Protein AF-A0A0A1FD09-F1 (afdb_monomer_lite)

Secondary structure (DSSP, 8-state):
-HHHHHHHHHHTTSS---SS-----SS--SS-EE-HHHHHHHHH-TT--EE-TTS-EEPPPHHHHHHGGG-BSS--HHHHHHHHHHHHHTTSS--B-TTSPBP--HHHHHHHHHHHHHHHHHHHHHTT-EE---

Foldseek 3Di:
DVVVVVVVCVVVVVDDDDPDDDQFDPDADQQWAFDPQQLVCCVVPLQAFGAASVRDTHHDDNLLSQCHVVSHSPAGLVNSLVSVVVCVVVVVDFDADPVGHTDDDPVVSSVVSSVSSVVSSVVCSVNRGTGDDD

InterPro domains:
  IPR048976 PKMT, C-terminal winged helix domain [PF21782] (30-129)

pLDDT: mean 94.86, std 3.55, range [75.75, 98.31]

Structure (mmCIF, N/CA/C/O backbone):
data_AF-A0A0A1FD09-F1
#
_entry.id   AF-A0A0A1FD09-F1
#
loop_
_atom_site.group_PDB
_atom_site.id
_atom_site.type_symbol
_atom_site.label_atom_id
_atom_site.label_alt_id
_atom_site.label_comp_id
_atom_site.label_asym_id
_atom_site.label_entity_id
_atom_site.label_seq_id
_atom_site.pdbx_PDB_ins_code
_atom_site.Cartn_x
_atom_site.Cartn_y
_atom_site.Cartn_z
_atom_site.occupancy
_atom_site.B_iso_or_equiv
_atom_site.auth_seq_id
_atom_site.auth_comp_id
_atom_site.auth_asym_id
_atom_site.auth_atom_id
_atom_site.pdbx_PDB_model_num
ATOM 1 N N . MET A 1 1 ? 31.717 11.945 -16.817 1.00 77.81 1 MET A N 1
ATOM 2 C CA . MET A 1 1 ? 30.416 12.000 -17.530 1.00 77.81 1 MET A CA 1
ATOM 3 C C . MET A 1 1 ? 29.413 11.102 -16.819 1.00 77.81 1 MET A C 1
ATOM 5 O O . MET A 1 1 ? 29.821 10.048 -16.348 1.00 77.81 1 MET A O 1
ATOM 9 N N . ILE A 1 2 ? 28.131 11.484 -16.743 1.00 89.81 2 ILE A N 1
ATOM 10 C CA . ILE A 1 2 ? 27.095 10.709 -16.025 1.00 89.81 2 ILE A CA 1
ATOM 11 C C . ILE A 1 2 ? 26.953 9.273 -16.561 1.00 89.81 2 ILE A C 1
ATOM 13 O O . ILE A 1 2 ? 26.751 8.346 -15.787 1.00 89.81 2 ILE A O 1
ATOM 17 N N . THR A 1 3 ? 27.177 9.073 -17.863 1.00 93.56 3 THR A N 1
ATOM 18 C CA . THR A 1 3 ? 27.121 7.768 -18.536 1.00 93.56 3 THR A CA 1
ATOM 19 C C . THR A 1 3 ? 28.157 6.777 -18.001 1.00 93.56 3 THR A C 1
ATOM 21 O O . THR A 1 3 ? 27.804 5.648 -17.693 1.00 93.56 3 THR A O 1
ATOM 24 N N . GLN A 1 4 ? 29.409 7.212 -17.808 1.00 95.69 4 GLN A N 1
ATOM 25 C CA . GLN A 1 4 ? 30.477 6.364 -17.251 1.00 95.69 4 GLN A CA 1
ATOM 26 C C . GLN A 1 4 ? 30.190 5.976 -15.797 1.00 95.69 4 GLN A C 1
ATOM 28 O O . GLN A 1 4 ? 30.466 4.856 -15.382 1.00 95.69 4 GLN A O 1
ATOM 33 N N . LEU A 1 5 ? 29.613 6.896 -15.016 1.00 95.69 5 LEU A N 1
ATOM 34 C CA . LEU A 1 5 ? 29.198 6.587 -13.651 1.00 95.69 5 LEU A CA 1
ATOM 35 C C . LEU A 1 5 ? 28.063 5.555 -13.648 1.00 95.69 5 LEU A C 1
ATOM 37 O O . LEU A 1 5 ? 28.143 4.583 -12.906 1.00 95.69 5 LEU A O 1
ATOM 41 N N . MET A 1 6 ? 27.035 5.735 -14.486 1.00 95.56 6 MET A N 1
ATOM 42 C CA . MET A 1 6 ? 25.923 4.781 -14.588 1.00 95.56 6 MET A CA 1
ATOM 43 C C . MET A 1 6 ? 26.390 3.396 -15.021 1.00 95.56 6 MET A C 1
ATOM 45 O O . MET A 1 6 ? 25.975 2.411 -14.421 1.00 95.56 6 MET A O 1
ATOM 49 N N . GLU A 1 7 ? 27.288 3.316 -16.001 1.00 95.56 7 GLU A N 1
ATOM 50 C CA . GLU A 1 7 ? 27.896 2.057 -16.430 1.00 95.56 7 GLU A CA 1
ATOM 51 C C . GLU A 1 7 ? 28.567 1.330 -15.254 1.00 95.56 7 GLU A C 1
ATOM 53 O O . GLU A 1 7 ? 28.268 0.164 -14.994 1.00 95.56 7 GLU A O 1
ATOM 58 N N . VAL A 1 8 ? 29.392 2.037 -14.471 1.00 96.75 8 VAL A N 1
ATOM 59 C CA . VAL A 1 8 ? 30.039 1.469 -13.278 1.00 96.75 8 VAL A CA 1
ATOM 60 C C . VAL A 1 8 ? 29.009 1.006 -12.245 1.00 96.75 8 VAL A C 1
ATOM 62 O O . VAL A 1 8 ? 29.159 -0.083 -11.692 1.00 96.75 8 VAL A O 1
ATOM 65 N N . LEU A 1 9 ? 27.965 1.796 -11.978 1.00 97.12 9 LEU A N 1
ATOM 66 C CA . LEU A 1 9 ? 26.933 1.427 -11.005 1.00 97.12 9 LEU A CA 1
ATOM 67 C C . LEU A 1 9 ? 26.119 0.208 -11.451 1.00 97.12 9 LEU A C 1
ATOM 69 O O . LEU A 1 9 ? 25.817 -0.646 -10.619 1.00 97.12 9 LEU A O 1
ATOM 73 N N . VAL A 1 10 ? 25.805 0.091 -12.743 1.00 95.56 10 VAL A N 1
ATOM 74 C CA . VAL A 1 10 ? 25.108 -1.075 -13.303 1.00 95.56 10 VAL A CA 1
ATOM 75 C C . VAL A 1 10 ? 25.984 -2.323 -13.200 1.00 95.56 10 VAL A C 1
ATOM 77 O O . VAL A 1 10 ? 25.533 -3.333 -12.666 1.00 95.56 10 VAL A O 1
ATOM 80 N N . ILE A 1 11 ? 27.253 -2.249 -13.621 1.00 95.75 11 ILE A N 1
ATOM 81 C CA . ILE A 1 11 ? 28.197 -3.380 -13.540 1.00 95.75 11 ILE A CA 1
ATOM 82 C C . ILE A 1 11 ? 28.389 -3.841 -12.088 1.00 95.75 11 ILE A C 1
ATOM 84 O O . ILE A 1 11 ? 28.518 -5.033 -11.818 1.00 95.75 11 ILE A O 1
ATOM 88 N N . ARG A 1 12 ? 28.391 -2.904 -11.133 1.00 96.81 12 ARG A N 1
ATOM 89 C CA . ARG A 1 12 ? 28.515 -3.190 -9.695 1.00 96.81 12 ARG A CA 1
ATOM 90 C C . ARG A 1 12 ? 27.212 -3.668 -9.044 1.00 96.81 12 ARG A C 1
ATOM 92 O O . ARG A 1 12 ? 27.237 -3.978 -7.857 1.00 96.81 12 ARG A O 1
ATOM 99 N N . GLY A 1 13 ? 26.091 -3.700 -9.769 1.00 94.50 13 GLY A N 1
ATOM 100 C CA . GLY A 1 13 ? 24.777 -4.054 -9.223 1.00 94.50 13 GLY A CA 1
ATOM 101 C C . GLY A 1 13 ? 24.185 -3.006 -8.270 1.00 94.50 13 GLY A C 1
ATOM 102 O O . GLY A 1 13 ? 23.271 -3.310 -7.512 1.00 94.50 13 GLY A O 1
ATOM 103 N N . ALA A 1 14 ? 24.696 -1.772 -8.289 1.00 96.06 14 ALA A N 1
ATOM 104 C CA . ALA A 1 14 ? 24.206 -0.667 -7.463 1.00 96.06 14 ALA A CA 1
ATOM 105 C C . ALA A 1 14 ? 22.965 0.022 -8.062 1.00 96.06 14 ALA A C 1
ATOM 107 O O . ALA A 1 14 ? 22.302 0.807 -7.386 1.00 96.06 14 ALA A O 1
ATOM 108 N N . VAL A 1 15 ? 22.656 -0.258 -9.331 1.00 93.00 15 VAL A N 1
ATOM 109 C CA . VAL A 1 15 ? 21.473 0.238 -10.039 1.00 93.00 15 VAL A CA 1
ATOM 110 C C . VAL A 1 15 ? 20.774 -0.941 -10.703 1.00 93.00 15 VAL A C 1
ATOM 112 O O . VAL A 1 15 ? 21.369 -1.651 -11.511 1.00 93.00 15 VAL A O 1
ATOM 115 N N . ASN A 1 16 ? 19.492 -1.113 -10.387 1.00 89.06 16 ASN A N 1
ATOM 116 C CA . ASN A 1 16 ? 18.615 -2.024 -11.113 1.00 89.06 16 ASN A CA 1
ATOM 117 C C . ASN A 1 16 ? 18.047 -1.303 -12.336 1.00 89.06 16 ASN A C 1
ATOM 119 O O . ASN A 1 16 ? 17.600 -0.161 -12.232 1.00 89.06 16 ASN A O 1
ATOM 123 N N . PHE A 1 17 ? 18.026 -1.973 -13.484 1.00 91.50 17 PHE A N 1
ATOM 124 C CA . PHE A 1 17 ? 17.431 -1.437 -14.703 1.00 91.50 17 PHE A CA 1
ATOM 125 C C . PHE A 1 17 ? 16.575 -2.494 -15.400 1.00 91.50 17 PHE A C 1
ATOM 127 O O . PHE A 1 17 ? 16.728 -3.696 -15.179 1.00 91.50 17 PHE A O 1
ATOM 134 N N . ARG A 1 18 ? 15.662 -2.032 -16.254 1.00 89.94 18 ARG A N 1
ATOM 135 C CA . ARG A 1 18 ? 14.890 -2.867 -17.176 1.00 89.94 18 ARG A CA 1
ATOM 136 C C . ARG A 1 18 ? 14.886 -2.222 -18.549 1.00 89.94 18 ARG A C 1
ATOM 138 O O . ARG A 1 18 ? 14.931 -1.003 -18.668 1.00 89.94 18 ARG A O 1
ATOM 145 N N . VAL A 1 19 ? 14.814 -3.062 -19.576 1.00 92.88 19 VAL A N 1
ATOM 146 C CA . VAL A 1 19 ? 14.686 -2.614 -20.971 1.00 92.88 19 VAL A CA 1
ATOM 147 C C . VAL A 1 19 ? 13.272 -2.099 -21.251 1.00 92.88 19 VAL A C 1
ATOM 149 O O . VAL A 1 19 ? 13.088 -1.184 -22.044 1.00 92.88 19 VAL A O 1
ATOM 152 N N . GLN A 1 20 ? 12.272 -2.669 -20.578 1.00 92.31 20 GLN A N 1
ATOM 153 C CA . GLN A 1 20 ? 10.878 -2.245 -20.662 1.00 92.31 20 GLN A CA 1
ATOM 154 C C . GLN A 1 20 ? 10.498 -1.465 -19.407 1.00 92.31 20 GLN A C 1
ATOM 156 O O . GLN A 1 20 ? 10.805 -1.893 -18.289 1.00 92.31 20 GLN A O 1
ATOM 161 N N . ALA A 1 21 ? 9.822 -0.335 -19.604 1.00 90.62 21 ALA A N 1
ATOM 162 C CA . ALA A 1 21 ? 9.254 0.431 -18.507 1.00 90.62 21 ALA A CA 1
ATOM 163 C C . ALA A 1 21 ? 8.185 -0.402 -17.786 1.00 90.62 21 ALA A C 1
ATOM 165 O O . ALA A 1 21 ? 7.387 -1.092 -18.419 1.00 90.62 21 ALA A O 1
ATOM 166 N N . LEU A 1 22 ? 8.189 -0.337 -16.457 1.00 92.38 22 LEU A N 1
ATOM 167 C CA . LEU A 1 22 ? 7.123 -0.896 -15.637 1.00 92.38 22 LEU A CA 1
ATOM 168 C C . LEU A 1 22 ? 5.992 0.127 -15.534 1.00 92.38 22 LEU A C 1
ATOM 170 O O . LEU A 1 22 ? 6.261 1.320 -15.393 1.00 92.38 22 LEU A O 1
ATOM 174 N N . ASP A 1 23 ? 4.749 -0.342 -15.540 1.00 92.88 23 ASP A N 1
ATOM 175 C CA . ASP A 1 23 ? 3.566 0.499 -15.334 1.00 92.88 23 ASP A CA 1
ATOM 176 C C . ASP A 1 23 ? 3.357 0.796 -13.839 1.00 92.88 23 ASP A C 1
ATOM 178 O O . ASP A 1 23 ? 2.408 0.345 -13.205 1.00 92.88 23 ASP A O 1
ATOM 182 N N . VAL A 1 24 ? 4.330 1.483 -13.241 1.00 95.00 24 VAL A N 1
ATOM 183 C CA . VAL A 1 24 ? 4.276 1.941 -11.848 1.00 95.00 24 VAL A CA 1
ATOM 184 C C . VAL A 1 24 ? 3.634 3.321 -11.813 1.00 95.00 24 VAL A C 1
ATOM 186 O O . VAL A 1 24 ? 3.989 4.192 -12.609 1.00 95.00 24 VAL A O 1
ATOM 189 N N . ALA A 1 25 ? 2.752 3.553 -10.843 1.00 96.06 25 ALA A N 1
ATOM 190 C CA . ALA A 1 25 ? 2.178 4.873 -10.620 1.00 96.06 25 ALA A CA 1
ATOM 191 C C . ALA A 1 25 ? 3.291 5.910 -10.327 1.00 96.06 25 ALA A C 1
ATOM 193 O O . ALA A 1 25 ? 4.058 5.731 -9.369 1.00 96.06 25 ALA A O 1
ATOM 194 N N . PRO A 1 26 ? 3.396 7.015 -11.093 1.00 94.00 26 PRO A N 1
ATOM 195 C CA . PRO A 1 26 ? 4.421 8.036 -10.871 1.00 94.00 26 PRO A CA 1
ATOM 196 C C . PRO A 1 26 ? 4.168 8.829 -9.578 1.00 94.00 26 PRO A C 1
ATOM 198 O O . PRO A 1 26 ? 5.103 9.338 -8.956 1.00 94.00 26 PRO A O 1
ATOM 201 N N . ALA A 1 27 ? 2.909 8.896 -9.144 1.00 95.81 27 ALA A N 1
ATOM 202 C CA . ALA A 1 27 ? 2.456 9.524 -7.912 1.00 95.81 27 ALA A CA 1
ATOM 203 C C . ALA A 1 27 ? 1.306 8.712 -7.294 1.00 95.81 27 ALA A C 1
ATOM 205 O O . ALA A 1 27 ? 0.755 7.815 -7.926 1.00 95.81 27 ALA A O 1
ATOM 206 N N . VAL A 1 28 ? 0.957 9.015 -6.044 1.00 96.81 28 VAL A N 1
ATOM 207 C CA . VAL A 1 28 ? -0.244 8.454 -5.411 1.00 96.81 28 VAL A CA 1
ATOM 208 C C . VAL A 1 28 ? -1.455 9.209 -5.963 1.00 96.81 28 VAL A C 1
ATOM 210 O O . VAL A 1 28 ? -1.501 10.431 -5.849 1.00 96.81 28 VAL A O 1
ATOM 213 N N . ALA A 1 29 ? -2.391 8.494 -6.584 1.00 96.00 29 ALA A N 1
ATOM 214 C CA . ALA A 1 29 ? -3.648 9.062 -7.072 1.00 96.00 29 ALA A CA 1
ATOM 215 C C . ALA A 1 29 ? -4.625 9.351 -5.918 1.00 96.00 29 ALA A C 1
ATOM 217 O O . ALA A 1 29 ? -4.492 8.769 -4.841 1.00 96.00 29 ALA A O 1
ATOM 218 N N . GLU A 1 30 ? -5.633 10.199 -6.154 1.00 95.31 30 GLU A N 1
ATOM 219 C CA . GLU A 1 30 ? -6.700 10.483 -5.174 1.00 95.31 30 GLU A CA 1
ATOM 220 C C . GLU A 1 30 ? -7.448 9.212 -4.744 1.00 95.31 30 GLU A C 1
ATOM 222 O O . GLU A 1 30 ? -7.802 9.051 -3.575 1.00 95.31 30 GLU A O 1
ATOM 227 N N . GLN A 1 31 ? -7.627 8.290 -5.692 1.00 97.12 31 GLN A N 1
ATOM 228 C CA . GLN A 1 31 ? -8.152 6.945 -5.493 1.00 97.12 31 GLN A CA 1
ATOM 229 C C . GLN A 1 31 ? -7.071 5.930 -5.896 1.00 97.12 31 GLN A C 1
ATOM 231 O O . GLN A 1 31 ? -6.948 5.580 -7.071 1.00 97.12 31 GLN A O 1
ATOM 236 N N . PRO A 1 32 ? -6.214 5.493 -4.958 1.00 97.31 32 PRO A N 1
ATOM 237 C CA . PRO A 1 32 ? -5.077 4.646 -5.292 1.00 97.31 32 PRO A CA 1
ATOM 238 C C . PRO A 1 32 ? -5.504 3.261 -5.791 1.00 97.31 32 PRO A C 1
ATOM 240 O O . PRO A 1 32 ? -6.403 2.628 -5.231 1.00 97.31 32 PRO A O 1
ATOM 243 N N . LEU A 1 33 ? -4.772 2.750 -6.782 1.00 98.00 33 LEU A N 1
ATOM 244 C CA . LEU A 1 33 ? -4.924 1.398 -7.309 1.00 98.00 33 LEU A CA 1
ATOM 245 C C . LEU A 1 33 ? -3.641 0.591 -7.079 1.00 98.00 33 LEU A C 1
ATOM 247 O O . LEU A 1 33 ? -2.552 0.985 -7.503 1.00 98.00 33 LEU A O 1
ATOM 251 N N . ALA A 1 34 ? -3.768 -0.549 -6.404 1.00 97.94 34 ALA A N 1
ATOM 252 C CA . ALA A 1 34 ? -2.693 -1.518 -6.231 1.00 97.94 34 ALA A CA 1
ATOM 253 C C . ALA A 1 34 ? -2.813 -2.689 -7.216 1.00 97.94 34 ALA A C 1
ATOM 255 O O . ALA A 1 34 ? -3.884 -2.980 -7.752 1.00 97.94 34 ALA A O 1
ATOM 256 N N . LEU A 1 35 ? -1.706 -3.412 -7.409 1.00 97.50 35 LEU A N 1
ATOM 257 C CA . LEU A 1 35 ? -1.670 -4.640 -8.207 1.00 97.50 35 LEU A CA 1
ATOM 258 C C . LEU A 1 35 ? -2.728 -5.647 -7.737 1.00 97.50 35 LEU A C 1
ATOM 260 O O . LEU A 1 35 ? -2.793 -5.992 -6.557 1.00 97.50 35 LEU A O 1
ATOM 264 N N . ALA A 1 36 ? -3.514 -6.183 -8.674 1.00 96.38 36 ALA A N 1
ATOM 265 C CA . ALA A 1 36 ? -4.613 -7.096 -8.360 1.00 96.38 36 ALA A CA 1
ATOM 266 C C . ALA A 1 36 ? -4.162 -8.341 -7.576 1.00 96.38 36 ALA A C 1
ATOM 268 O O . ALA A 1 36 ? -4.831 -8.744 -6.628 1.00 96.38 36 ALA A O 1
ATOM 269 N N . PHE A 1 37 ? -3.012 -8.923 -7.930 1.00 95.44 37 PHE A N 1
ATOM 270 C CA . PHE A 1 37 ? -2.472 -10.080 -7.214 1.00 95.44 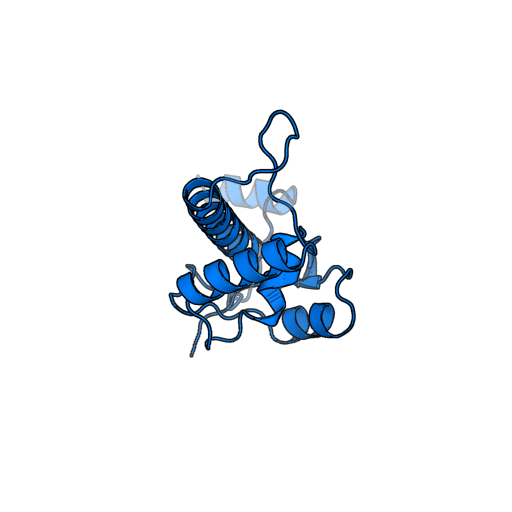37 PHE A CA 1
ATOM 271 C C . PHE A 1 37 ? -1.989 -9.714 -5.805 1.00 95.44 37 PHE A C 1
ATOM 273 O O . PHE A 1 37 ? -2.273 -10.451 -4.875 1.00 95.44 37 PHE A O 1
ATOM 280 N N . ALA A 1 38 ? -1.380 -8.540 -5.613 1.00 96.44 38 ALA A N 1
ATOM 281 C CA . ALA A 1 38 ? -0.941 -8.095 -4.291 1.00 96.44 38 ALA A CA 1
ATOM 282 C C . ALA A 1 38 ? -2.134 -7.898 -3.338 1.00 96.44 38 ALA A C 1
ATOM 284 O O . ALA A 1 38 ? -2.094 -8.263 -2.165 1.00 96.44 38 ALA A O 1
ATOM 285 N N . ARG A 1 39 ? -3.250 -7.380 -3.867 1.00 97.00 39 ARG A N 1
ATOM 286 C CA . ARG A 1 39 ? -4.526 -7.310 -3.142 1.00 97.00 39 ARG A CA 1
ATOM 287 C C . ARG A 1 39 ? -5.078 -8.694 -2.803 1.00 97.00 39 ARG A C 1
ATOM 289 O O . ARG A 1 39 ? -5.570 -8.904 -1.692 1.00 97.00 39 ARG A O 1
ATOM 296 N N . ALA A 1 40 ? -5.027 -9.622 -3.758 1.00 95.75 40 ALA A N 1
ATOM 297 C CA . ALA A 1 40 ? -5.511 -10.988 -3.583 1.00 95.75 40 ALA A CA 1
ATOM 298 C C . ALA A 1 40 ? -4.688 -11.762 -2.540 1.00 95.75 40 ALA A C 1
ATOM 300 O O . ALA A 1 40 ? -5.287 -12.397 -1.674 1.00 95.75 40 ALA A O 1
ATOM 301 N N . ASP A 1 41 ? -3.357 -11.637 -2.561 1.00 94.94 41 ASP A N 1
ATOM 302 C CA . ASP A 1 41 ? -2.445 -12.267 -1.598 1.00 94.94 41 ASP A CA 1
ATOM 303 C C . ASP A 1 41 ? -2.863 -11.937 -0.159 1.00 94.94 41 ASP A C 1
ATOM 305 O O . ASP A 1 41 ? -3.024 -12.832 0.670 1.00 94.94 41 ASP A O 1
ATOM 309 N N . LEU A 1 42 ? -3.150 -10.661 0.119 1.00 94.06 42 LEU A N 1
ATOM 310 C CA . LEU A 1 42 ? -3.530 -10.197 1.458 1.00 94.06 42 LEU A CA 1
ATOM 311 C C . LEU A 1 42 ? -4.990 -10.501 1.811 1.00 94.06 42 LEU A C 1
ATOM 313 O O . LEU A 1 42 ? -5.324 -10.643 2.986 1.00 94.06 42 LEU A O 1
ATOM 317 N N . THR A 1 43 ? -5.861 -10.638 0.811 1.00 92.12 43 THR A N 1
ATOM 318 C CA . THR A 1 43 ? -7.248 -11.078 1.024 1.00 92.12 43 THR A CA 1
ATOM 319 C C . THR A 1 43 ? -7.304 -12.559 1.412 1.00 92.12 43 THR A C 1
ATOM 321 O O . THR A 1 43 ? -8.107 -12.940 2.262 1.00 92.12 43 THR A O 1
ATOM 324 N N . LEU A 1 44 ? -6.445 -13.395 0.818 1.00 92.62 44 LEU A N 1
ATOM 325 C CA . LEU A 1 44 ? -6.375 -14.835 1.087 1.00 92.62 44 LEU A CA 1
ATOM 326 C C . LEU A 1 44 ? -5.536 -15.158 2.329 1.00 92.62 44 LEU A C 1
ATOM 328 O O . LEU A 1 44 ? -5.879 -16.058 3.095 1.00 92.62 44 LEU A O 1
ATOM 332 N N . ALA A 1 45 ? -4.444 -14.425 2.535 1.00 93.25 45 ALA A N 1
ATOM 333 C CA . ALA A 1 45 ? -3.514 -14.615 3.636 1.00 93.25 45 ALA A CA 1
ATOM 334 C C . ALA A 1 45 ? -3.099 -13.249 4.219 1.00 93.25 45 ALA A C 1
ATOM 336 O O . ALA A 1 45 ? -2.066 -12.699 3.839 1.00 93.25 45 ALA A O 1
ATOM 337 N N . PRO A 1 46 ? -3.839 -12.712 5.210 1.00 88.44 46 PRO A N 1
ATOM 338 C CA . PRO A 1 46 ? -3.617 -11.365 5.759 1.00 88.44 46 PRO A CA 1
ATOM 339 C C . PRO A 1 46 ? -2.217 -11.097 6.330 1.00 88.44 46 PRO A C 1
ATOM 341 O O . PRO A 1 46 ? -1.826 -9.948 6.525 1.00 88.44 46 PRO A O 1
ATOM 344 N N . ASN A 1 47 ? -1.453 -12.153 6.619 1.00 87.69 47 ASN A N 1
ATOM 345 C CA . ASN A 1 47 ? -0.098 -12.059 7.153 1.00 87.69 47 ASN A CA 1
ATOM 346 C C . ASN A 1 47 ? 1.003 -12.306 6.116 1.00 87.69 47 ASN A C 1
ATOM 348 O O . ASN A 1 47 ? 2.173 -12.175 6.482 1.00 87.69 47 ASN A O 1
ATOM 352 N N . ALA A 1 48 ? 0.650 -12.636 4.873 1.00 89.50 48 ALA A N 1
ATOM 353 C CA . ALA A 1 48 ? 1.612 -12.913 3.819 1.00 89.50 48 ALA A CA 1
ATOM 354 C C . ALA A 1 48 ? 2.415 -11.667 3.425 1.00 89.50 48 ALA A C 1
ATOM 356 O O . ALA A 1 48 ? 1.986 -10.522 3.613 1.00 89.50 48 ALA A O 1
ATOM 357 N N . ASP A 1 49 ? 3.596 -11.928 2.879 1.00 93.06 49 ASP A N 1
ATOM 358 C CA . ASP A 1 49 ? 4.316 -10.964 2.061 1.00 93.06 49 ASP A CA 1
ATOM 359 C C . ASP A 1 49 ? 3.745 -11.016 0.637 1.00 93.06 49 ASP A C 1
ATOM 361 O O . ASP A 1 49 ? 3.191 -12.034 0.218 1.00 93.06 49 ASP A O 1
ATOM 365 N N . THR A 1 50 ? 3.879 -9.922 -0.106 1.00 96.19 50 THR A N 1
ATOM 366 C CA . THR A 1 50 ? 3.418 -9.830 -1.499 1.00 96.19 50 THR A CA 1
ATOM 367 C C . THR A 1 50 ? 4.604 -9.729 -2.447 1.00 96.19 50 THR A C 1
ATOM 369 O O . THR A 1 50 ? 5.736 -9.494 -2.032 1.00 96.19 50 THR A O 1
ATOM 372 N N . THR A 1 51 ? 4.351 -9.850 -3.744 1.00 96.75 51 THR A N 1
ATOM 373 C CA . THR A 1 51 ? 5.328 -9.530 -4.789 1.00 96.75 51 THR A CA 1
ATOM 374 C C . THR A 1 51 ? 5.036 -8.149 -5.397 1.00 96.75 51 THR A C 1
ATOM 376 O O . THR A 1 51 ? 3.883 -7.722 -5.415 1.00 96.75 51 THR A O 1
ATOM 379 N N . ASN A 1 52 ? 6.047 -7.424 -5.883 1.00 96.94 52 ASN A N 1
ATOM 380 C CA . ASN A 1 52 ? 5.868 -6.168 -6.633 1.00 96.94 52 ASN A CA 1
ATOM 381 C C . ASN A 1 52 ? 6.105 -6.326 -8.147 1.00 96.94 52 ASN A C 1
ATOM 383 O O . ASN A 1 52 ? 6.436 -7.409 -8.628 1.00 96.94 52 ASN A O 1
ATOM 387 N N . LEU A 1 53 ? 6.002 -5.233 -8.914 1.00 96.06 53 LEU A N 1
ATOM 388 C CA . LEU A 1 53 ? 6.290 -5.234 -10.360 1.00 96.06 53 LEU A CA 1
ATOM 389 C C . LEU A 1 53 ? 7.748 -5.579 -10.723 1.00 96.06 53 LEU A C 1
ATOM 391 O O . LEU A 1 53 ? 8.040 -5.935 -11.865 1.00 96.06 53 LEU A O 1
ATOM 395 N N . TRP A 1 54 ? 8.671 -5.518 -9.762 1.00 95.19 54 TRP A N 1
ATOM 396 C CA . TRP A 1 54 ? 10.048 -5.980 -9.937 1.00 95.19 54 TRP A CA 1
ATOM 397 C C . TRP A 1 54 ? 10.218 -7.485 -9.691 1.00 95.19 54 TRP A C 1
ATOM 399 O O . TRP A 1 54 ? 11.330 -7.984 -9.853 1.00 95.19 54 TRP A O 1
ATOM 409 N N . HIS A 1 55 ? 9.143 -8.208 -9.357 1.00 94.75 55 HIS A N 1
ATOM 410 C CA . HIS A 1 55 ? 9.159 -9.595 -8.879 1.00 94.75 55 HIS A CA 1
ATOM 411 C C . HIS A 1 55 ? 9.991 -9.798 -7.607 1.00 94.75 55 HIS A C 1
ATOM 413 O O . HIS A 1 55 ? 10.623 -10.834 -7.413 1.00 94.75 55 HIS A O 1
ATOM 419 N N . GLN A 1 56 ? 9.997 -8.795 -6.733 1.00 95.00 56 GLN A N 1
ATOM 420 C CA . GLN A 1 56 ? 10.646 -8.858 -5.431 1.00 95.00 56 GLN A CA 1
ATOM 421 C C . GLN A 1 56 ? 9.598 -9.092 -4.346 1.00 95.00 56 GLN A C 1
ATOM 423 O O . GLN A 1 56 ? 8.503 -8.530 -4.413 1.00 95.00 56 GLN A O 1
ATOM 428 N N . GLY A 1 57 ? 9.951 -9.894 -3.340 1.00 96.06 57 GLY A N 1
ATOM 429 C CA . GLY A 1 57 ? 9.148 -10.027 -2.128 1.00 96.06 57 GLY A CA 1
ATOM 430 C C . GLY A 1 57 ? 9.153 -8.715 -1.345 1.00 96.06 57 GLY A C 1
ATOM 431 O O . GLY A 1 57 ? 10.215 -8.163 -1.058 1.00 96.06 57 GLY A O 1
ATOM 432 N N . VAL A 1 58 ? 7.968 -8.218 -1.007 1.00 97.00 58 VAL A N 1
ATOM 433 C CA . VAL A 1 58 ? 7.763 -6.999 -0.229 1.00 97.00 58 VAL A CA 1
ATOM 434 C C . VAL A 1 58 ? 7.115 -7.373 1.092 1.00 97.00 58 VAL A C 1
ATOM 436 O O . VAL A 1 58 ? 5.974 -7.838 1.141 1.00 97.00 58 VAL A O 1
ATOM 439 N N . ARG A 1 59 ? 7.856 -7.129 2.172 1.00 96.00 59 ARG A N 1
ATOM 440 C CA . ARG A 1 59 ? 7.356 -7.275 3.533 1.00 96.00 59 ARG A CA 1
ATOM 441 C C . ARG A 1 59 ? 6.557 -6.039 3.918 1.00 96.00 59 ARG A C 1
ATOM 443 O O . ARG A 1 59 ? 7.102 -4.939 3.941 1.00 96.00 59 ARG A O 1
ATOM 450 N N . LEU A 1 60 ? 5.289 -6.245 4.251 1.00 96.56 60 LEU A N 1
ATOM 451 C CA . LEU A 1 60 ? 4.355 -5.168 4.568 1.00 96.56 60 LEU A CA 1
ATOM 452 C C . LEU A 1 60 ? 4.229 -4.955 6.079 1.00 96.56 60 LEU A C 1
ATOM 454 O O . LEU A 1 60 ? 4.168 -5.915 6.859 1.00 96.56 60 LEU A O 1
ATOM 458 N N . ASN A 1 61 ? 4.139 -3.694 6.493 1.00 94.56 61 ASN A N 1
ATOM 459 C CA . ASN A 1 61 ? 3.756 -3.333 7.855 1.00 94.56 61 ASN A CA 1
ATOM 460 C C . ASN A 1 61 ? 2.237 -3.485 8.069 1.00 94.56 61 ASN A C 1
ATOM 462 O O . ASN A 1 61 ? 1.476 -3.700 7.129 1.00 94.56 61 ASN A O 1
ATOM 466 N N . ILE A 1 62 ? 1.776 -3.382 9.318 1.00 94.94 62 ILE A N 1
ATOM 467 C CA . ILE A 1 62 ? 0.365 -3.633 9.653 1.00 94.94 62 ILE A CA 1
ATOM 468 C C . ILE A 1 62 ? -0.612 -2.687 8.935 1.00 94.94 62 ILE A C 1
ATOM 470 O O . ILE A 1 62 ? -1.661 -3.134 8.482 1.00 94.94 62 ILE A O 1
ATOM 474 N N . ILE A 1 63 ? -0.257 -1.409 8.772 1.00 96.31 63 ILE A N 1
ATOM 475 C CA . ILE A 1 63 ? -1.098 -0.423 8.080 1.00 96.31 63 ILE A CA 1
ATOM 476 C C . ILE A 1 63 ? -1.166 -0.761 6.592 1.00 96.31 63 ILE A C 1
ATOM 478 O O . ILE A 1 63 ? -2.251 -0.823 6.026 1.00 96.31 63 ILE A O 1
ATOM 482 N N . GLU A 1 64 ? -0.026 -1.056 5.969 1.00 97.31 64 GLU A N 1
ATOM 483 C CA . GLU A 1 64 ? 0.040 -1.475 4.566 1.00 97.31 64 GLU A CA 1
ATOM 484 C C . GLU A 1 64 ? -0.788 -2.740 4.318 1.00 97.31 64 GLU A C 1
ATOM 486 O O . GLU A 1 64 ? -1.550 -2.780 3.358 1.00 97.31 64 GLU A O 1
ATOM 491 N N . LYS A 1 65 ? -0.713 -3.740 5.207 1.00 96.69 65 LYS A N 1
ATOM 492 C CA . LYS A 1 65 ? -1.506 -4.979 5.114 1.00 96.69 65 LYS A CA 1
ATOM 493 C C . LYS A 1 65 ? -3.010 -4.728 5.181 1.00 96.69 65 LYS A C 1
ATOM 495 O O . LYS A 1 65 ? -3.766 -5.362 4.452 1.00 96.69 65 LYS A O 1
ATOM 500 N N . ILE A 1 66 ? -3.441 -3.807 6.042 1.00 96.00 66 ILE A N 1
ATOM 501 C CA . ILE A 1 66 ? -4.855 -3.438 6.182 1.00 96.00 66 ILE A CA 1
ATOM 502 C C . ILE A 1 66 ? -5.339 -2.651 4.958 1.00 96.00 66 ILE A C 1
ATOM 504 O O . ILE A 1 66 ? -6.445 -2.888 4.474 1.00 96.00 66 ILE A O 1
ATOM 508 N N . LEU A 1 67 ? -4.525 -1.718 4.457 1.00 96.69 67 LEU A N 1
ATOM 509 C CA . LEU A 1 67 ? -4.904 -0.845 3.348 1.00 96.69 67 LEU A CA 1
ATOM 510 C C . LEU A 1 67 ? -4.867 -1.554 1.997 1.00 96.69 67 LEU A C 1
ATOM 512 O O . LEU A 1 67 ? -5.755 -1.319 1.185 1.00 96.69 67 LEU A O 1
ATOM 516 N N . LEU A 1 68 ? -3.869 -2.406 1.741 1.00 97.06 68 LEU A N 1
ATOM 517 C CA . LEU A 1 68 ? -3.599 -2.955 0.410 1.00 97.06 68 LEU A CA 1
ATOM 518 C C . LEU A 1 68 ? -4.843 -3.574 -0.256 1.00 97.06 68 LEU A C 1
ATOM 520 O O . LEU A 1 68 ? -5.127 -3.189 -1.389 1.00 97.06 68 LEU A O 1
ATOM 524 N N . PRO A 1 69 ? -5.660 -4.424 0.406 1.00 96.69 69 PRO A N 1
ATOM 525 C CA . PRO A 1 69 ? -6.871 -4.982 -0.206 1.00 96.69 69 PRO A CA 1
ATOM 526 C C . PRO A 1 69 ? -7.897 -3.932 -0.671 1.00 96.69 69 PRO A C 1
ATOM 528 O O . PRO A 1 69 ? -8.669 -4.199 -1.597 1.00 96.69 69 PRO A O 1
ATOM 531 N N . LYS A 1 70 ? -7.894 -2.742 -0.053 1.00 96.94 70 LYS A N 1
ATOM 532 C CA . LYS A 1 70 ? -8.803 -1.615 -0.320 1.00 96.94 70 LYS A CA 1
ATOM 533 C C . LYS A 1 70 ? -8.312 -0.651 -1.403 1.00 96.94 70 LYS A C 1
ATOM 535 O O . LYS A 1 70 ? -9.067 0.232 -1.786 1.00 96.94 70 LYS A O 1
ATOM 540 N N . LEU A 1 71 ? -7.084 -0.801 -1.900 1.00 97.56 71 LEU A N 1
ATOM 541 C CA . LEU A 1 71 ? -6.531 0.066 -2.947 1.00 97.56 71 LEU A CA 1
ATOM 542 C C . LEU A 1 71 ? -7.002 -0.404 -4.325 1.00 97.56 71 LEU A C 1
ATOM 544 O O . LEU A 1 71 ? -6.259 -1.025 -5.083 1.00 97.56 71 LEU A O 1
ATOM 548 N N . ASP A 1 72 ? -8.281 -0.189 -4.592 1.00 96.19 72 ASP A N 1
ATOM 549 C CA . ASP A 1 72 ? -9.023 -0.743 -5.719 1.00 96.19 72 ASP A CA 1
ATOM 550 C C . ASP A 1 72 ? -9.662 0.329 -6.603 1.00 96.19 72 ASP A C 1
ATOM 552 O O . ASP A 1 72 ? -10.627 0.017 -7.293 1.00 96.19 72 ASP A O 1
ATOM 556 N N . GLU A 1 73 ? -9.141 1.563 -6.550 1.00 96.56 73 GLU A N 1
ATOM 557 C CA . GLU A 1 73 ? -9.665 2.742 -7.263 1.00 96.56 73 GLU A CA 1
ATOM 558 C C . GLU A 1 73 ? -11.038 3.243 -6.763 1.00 96.56 73 GLU A C 1
ATOM 560 O O . GLU A 1 73 ? -11.506 4.289 -7.193 1.00 96.56 73 GLU A O 1
ATOM 565 N N . ASN A 1 74 ? -11.673 2.584 -5.784 1.00 96.69 74 ASN A N 1
ATOM 566 C CA . ASN A 1 74 ? -12.978 3.021 -5.258 1.00 96.69 74 ASN A CA 1
ATOM 567 C C . ASN A 1 74 ? -12.895 3.785 -3.933 1.00 96.69 74 ASN A C 1
ATOM 569 O O . ASN A 1 74 ? -13.911 4.294 -3.458 1.00 96.69 74 ASN A O 1
ATOM 573 N N . HIS A 1 75 ? -11.714 3.836 -3.312 1.00 97.44 75 HIS A N 1
ATOM 574 C CA . HIS A 1 75 ? -11.533 4.410 -1.982 1.00 97.44 75 HIS A CA 1
ATOM 575 C C . HIS A 1 75 ? -10.629 5.644 -2.027 1.00 97.44 75 HIS A C 1
ATOM 577 O O . HIS A 1 75 ? -9.477 5.558 -2.453 1.00 97.44 75 HIS A O 1
ATOM 583 N N . THR A 1 76 ? -11.139 6.779 -1.546 1.00 97.50 76 THR A N 1
ATOM 584 C CA . THR A 1 76 ? -10.340 8.000 -1.365 1.00 97.50 76 THR A CA 1
ATOM 585 C C . THR A 1 76 ? -9.445 7.896 -0.136 1.00 97.50 76 THR A C 1
ATOM 587 O O . THR A 1 76 ? -9.674 7.075 0.760 1.00 97.50 76 THR A O 1
ATOM 590 N N . GLN A 1 77 ? -8.446 8.771 -0.039 1.00 96.50 77 GLN A N 1
ATOM 591 C CA . GLN A 1 77 ? -7.575 8.821 1.133 1.00 96.50 77 GLN A CA 1
ATOM 592 C C . GLN A 1 77 ? -8.355 9.039 2.443 1.00 96.50 77 GLN A C 1
ATOM 594 O O . GLN A 1 77 ? -8.047 8.396 3.445 1.00 96.50 77 GLN A O 1
ATOM 599 N N . GLU A 1 78 ? -9.404 9.863 2.450 1.00 97.38 78 GLU A N 1
ATOM 600 C CA . GLU A 1 78 ? -10.261 10.083 3.623 1.00 97.38 78 GLU A CA 1
ATOM 601 C C . GLU A 1 78 ? -10.989 8.800 4.041 1.00 97.38 78 GLU A C 1
ATOM 603 O O . GLU A 1 78 ? -11.068 8.484 5.230 1.00 97.38 78 GLU A O 1
ATOM 608 N N . GLN A 1 79 ? -11.480 8.021 3.073 1.00 98.12 79 GLN A N 1
ATOM 609 C CA . GLN A 1 79 ? -12.137 6.738 3.335 1.00 98.12 79 GLN A CA 1
ATOM 610 C C . GLN A 1 79 ? -11.146 5.693 3.864 1.00 98.12 79 GLN A C 1
ATOM 612 O O . GLN A 1 79 ? -11.497 4.897 4.737 1.00 98.12 79 GLN A O 1
ATOM 617 N N . LEU A 1 80 ? -9.896 5.719 3.393 1.00 98.31 80 LEU A N 1
ATOM 618 C CA . LEU A 1 80 ? -8.820 4.879 3.926 1.00 98.31 80 LEU A CA 1
ATOM 619 C C . LEU A 1 80 ? -8.465 5.265 5.372 1.00 98.31 80 LEU A C 1
ATOM 621 O O . LEU A 1 80 ? -8.280 4.383 6.209 1.00 98.31 80 LEU A O 1
ATOM 625 N N . ILE A 1 81 ? -8.436 6.560 5.701 1.00 98.25 81 ILE A N 1
ATOM 626 C CA . ILE A 1 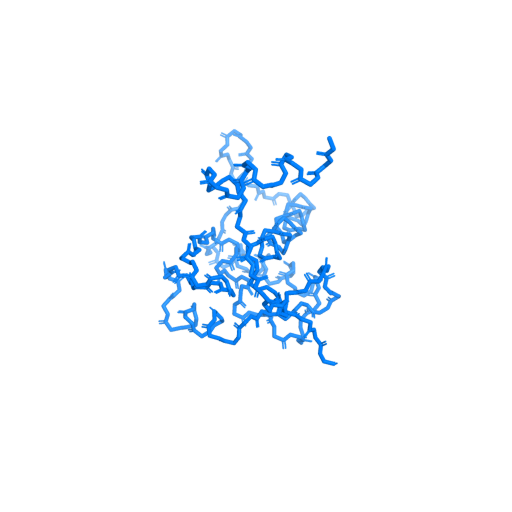81 ? -8.221 7.044 7.076 1.00 98.25 81 ILE A CA 1
ATOM 627 C C . ILE A 1 81 ? -9.357 6.586 7.992 1.00 98.25 81 ILE A C 1
ATOM 629 O O . ILE A 1 81 ? -9.103 5.996 9.044 1.00 98.25 81 ILE A O 1
ATOM 633 N N . ALA A 1 82 ? -10.608 6.780 7.569 1.00 97.88 82 ALA A N 1
ATOM 634 C CA . ALA A 1 82 ? -11.774 6.302 8.307 1.00 97.88 82 ALA A CA 1
ATOM 635 C C . ALA A 1 82 ? -11.727 4.780 8.528 1.00 97.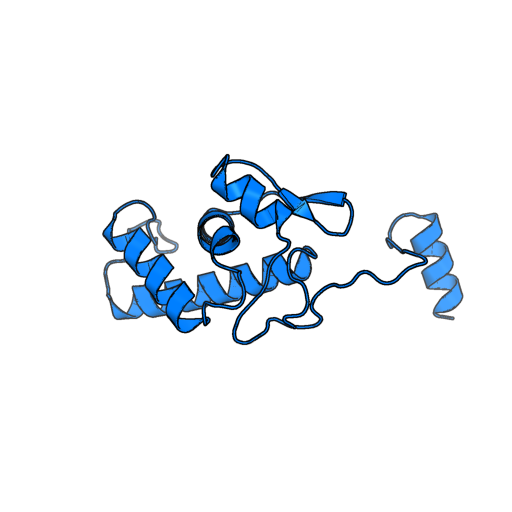88 82 ALA A C 1
ATOM 637 O O . ALA A 1 82 ? -12.058 4.298 9.612 1.00 97.88 82 ALA A O 1
ATOM 638 N N . HIS A 1 83 ? -11.256 4.018 7.536 1.00 97.44 83 HIS A N 1
ATOM 639 C CA . HIS A 1 83 ? -11.083 2.575 7.667 1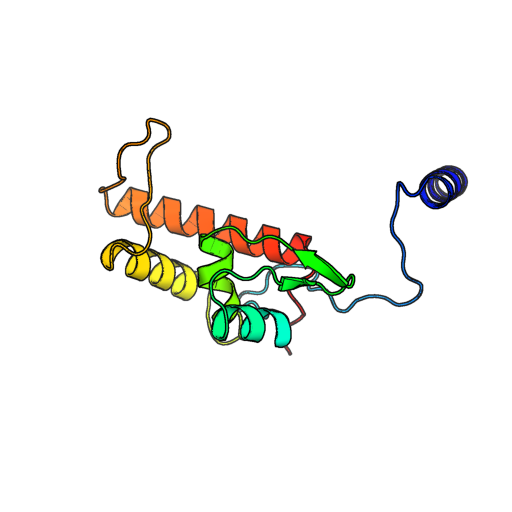.00 97.44 83 HIS A CA 1
ATOM 640 C C . HIS A 1 83 ? -10.057 2.198 8.745 1.00 97.44 83 HIS A C 1
ATOM 642 O O . HIS A 1 83 ? -10.311 1.301 9.548 1.00 97.44 83 HIS A O 1
ATOM 648 N N . ILE A 1 84 ? -8.919 2.893 8.803 1.00 97.81 84 ILE A N 1
ATOM 649 C CA . ILE A 1 84 ? -7.895 2.661 9.829 1.00 97.81 84 ILE A CA 1
ATOM 650 C C . ILE A 1 84 ? -8.419 2.990 11.232 1.00 97.81 84 ILE A C 1
ATOM 652 O O . ILE A 1 84 ? -8.206 2.215 12.164 1.00 97.81 84 ILE A O 1
ATOM 656 N N . LEU A 1 85 ? -9.164 4.083 11.384 1.00 97.12 85 LEU A N 1
ATOM 657 C CA . LEU A 1 85 ? -9.780 4.446 12.664 1.00 97.12 85 LEU A CA 1
ATOM 658 C C . LEU A 1 85 ? -10.830 3.423 13.104 1.00 97.12 85 LEU A C 1
ATOM 660 O O . LEU A 1 85 ? -10.889 3.054 14.273 1.00 97.12 85 LEU A O 1
ATOM 664 N N . GLN A 1 86 ? -11.608 2.882 12.165 1.00 96.94 86 GLN A N 1
ATOM 665 C CA . GLN A 1 86 ? -12.531 1.788 12.460 1.00 96.94 86 GLN A CA 1
ATOM 666 C C . GLN A 1 86 ? -11.787 0.541 12.975 1.00 96.94 86 GLN A C 1
ATOM 668 O O . GLN A 1 86 ? -12.276 -0.147 13.871 1.00 96.94 86 GLN A O 1
ATOM 673 N N . LYS A 1 87 ? -10.599 0.240 12.435 1.00 95.75 87 LYS A N 1
ATOM 674 C CA . LYS A 1 87 ? -9.765 -0.885 12.894 1.00 95.75 87 LYS A CA 1
ATOM 675 C C . LYS A 1 87 ? -9.209 -0.675 14.301 1.00 95.75 87 LYS A C 1
ATOM 677 O O . LYS A 1 87 ? -9.107 -1.651 15.052 1.00 95.75 87 LYS A O 1
ATOM 682 N N . GLU A 1 88 ? -8.909 0.567 14.665 1.00 94.69 88 GLU A N 1
ATOM 683 C CA . GLU A 1 88 ? -8.535 0.954 16.029 1.00 94.69 88 GLU A CA 1
ATOM 684 C C . GLU A 1 88 ? -9.696 0.730 17.009 1.00 94.69 88 GLU A C 1
ATOM 686 O O . GLU A 1 88 ? -9.535 0.021 18.002 1.00 94.69 88 GLU A O 1
ATOM 691 N N . GLN A 1 89 ? -10.900 1.195 16.662 1.00 93.44 89 GLN A N 1
ATOM 692 C CA . GLN A 1 89 ? -12.106 1.010 17.483 1.00 93.44 89 GLN A CA 1
ATOM 693 C C . GLN A 1 89 ? -12.467 -0.470 17.681 1.00 93.44 89 GLN A C 1
ATOM 695 O O . GLN A 1 89 ? -12.985 -0.865 18.724 1.00 93.44 89 GLN A O 1
ATOM 700 N N . GLN A 1 90 ? -12.169 -1.310 16.686 1.00 94.38 90 GLN A N 1
ATOM 701 C CA . GLN A 1 90 ? -12.334 -2.766 16.754 1.00 94.38 90 GLN A CA 1
ATOM 702 C C . GLN A 1 90 ? -11.241 -3.468 17.584 1.00 94.38 90 GLN A C 1
ATOM 704 O O . GLN A 1 90 ? -11.264 -4.692 17.690 1.00 94.38 90 GLN A O 1
ATOM 709 N N . ASN A 1 91 ? -10.284 -2.729 18.160 1.00 91.00 91 ASN A N 1
ATOM 710 C CA . ASN A 1 91 ? -9.093 -3.240 18.850 1.00 91.00 91 ASN A CA 1
ATOM 711 C C . ASN A 1 91 ? -8.253 -4.207 17.991 1.00 91.00 91 ASN A C 1
ATOM 713 O O . ASN A 1 91 ? -7.577 -5.094 18.508 1.00 91.00 91 ASN A O 1
ATOM 717 N N . THR A 1 92 ? -8.296 -4.046 16.663 1.00 90.50 92 THR A N 1
ATOM 718 C CA . THR A 1 92 ? -7.456 -4.813 15.719 1.00 90.50 92 THR A CA 1
ATOM 719 C C . THR A 1 92 ? 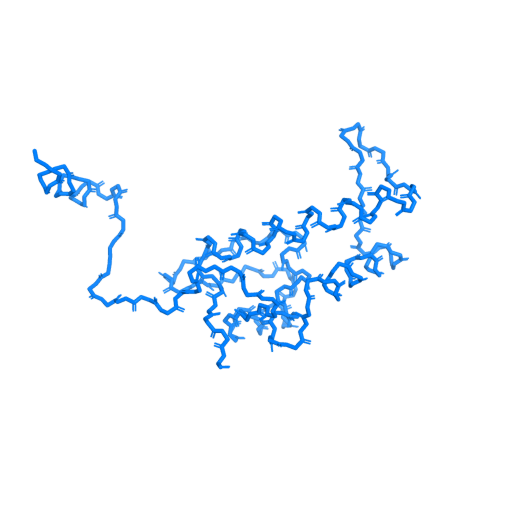-6.133 -4.113 15.410 1.00 90.50 92 THR A C 1
ATOM 721 O O . THR A 1 92 ? -5.205 -4.726 14.887 1.00 90.50 92 THR A O 1
ATOM 724 N N . LEU A 1 93 ? -6.050 -2.829 15.751 1.00 93.38 93 LEU A N 1
ATOM 725 C CA . LEU A 1 93 ? -4.890 -1.960 15.637 1.00 93.38 93 LEU A CA 1
ATOM 726 C C . LEU A 1 93 ? -4.856 -1.068 16.885 1.00 93.38 93 LEU A C 1
ATOM 728 O O . LEU A 1 93 ? -5.906 -0.690 17.393 1.00 93.38 93 LEU A O 1
ATOM 732 N N . GLU A 1 94 ? -3.669 -0.702 17.357 1.00 93.44 94 GLU A N 1
ATOM 733 C CA . GLU A 1 94 ? -3.506 0.300 18.410 1.00 93.44 94 GLU A CA 1
ATOM 734 C C . GLU A 1 94 ? -2.500 1.354 17.956 1.00 93.44 94 GLU A C 1
ATOM 736 O O . GLU A 1 94 ? -1.375 1.017 17.575 1.00 93.44 94 GLU A O 1
ATOM 741 N N . PHE A 1 95 ? -2.875 2.628 18.051 1.00 94.19 95 PHE A N 1
ATOM 742 C CA . PHE A 1 95 ? -1.904 3.715 17.977 1.00 94.19 95 PHE A CA 1
ATOM 743 C C . PHE A 1 95 ? -1.257 3.905 19.342 1.00 94.19 95 PHE A C 1
ATOM 745 O O . PHE A 1 95 ? -1.932 3.889 20.374 1.00 94.19 95 PHE A O 1
ATOM 752 N N . LYS A 1 96 ? 0.062 4.086 19.349 1.00 93.56 96 LYS A N 1
ATOM 753 C CA . LYS A 1 96 ? 0.836 4.311 20.567 1.00 93.56 96 LYS A CA 1
ATOM 754 C C . LYS A 1 96 ? 1.675 5.568 20.423 1.00 93.56 96 LYS A C 1
ATOM 756 O O . LYS A 1 96 ? 2.232 5.826 19.357 1.00 93.56 96 LYS A O 1
ATOM 761 N N . HIS A 1 97 ? 1.789 6.319 21.510 1.00 89.00 97 HIS A N 1
ATOM 762 C CA . HIS A 1 97 ? 2.790 7.364 21.644 1.00 89.00 97 HIS A CA 1
ATOM 763 C C . HIS A 1 97 ? 4.200 6.771 21.574 1.00 89.00 97 HIS A C 1
ATOM 765 O O . HIS A 1 97 ? 4.402 5.565 21.745 1.00 89.00 97 HIS A O 1
ATOM 771 N N . LYS A 1 98 ? 5.198 7.636 21.381 1.00 86.44 98 LYS A N 1
ATOM 772 C CA . LYS A 1 98 ? 6.609 7.229 21.368 1.00 86.44 98 LYS A CA 1
ATOM 773 C C . LYS A 1 98 ? 7.040 6.602 22.697 1.00 86.44 98 LYS A C 1
ATOM 775 O O . LYS A 1 98 ? 7.893 5.722 22.688 1.00 86.44 98 LYS A O 1
ATOM 780 N N . GLU A 1 99 ? 6.417 6.993 23.811 1.00 88.38 99 GLU A N 1
ATOM 781 C CA . GLU A 1 99 ? 6.633 6.379 25.128 1.00 88.38 99 GLU A CA 1
ATOM 782 C C . GLU A 1 99 ? 5.931 5.011 25.297 1.00 88.38 99 GLU A C 1
ATOM 784 O O . GLU A 1 99 ? 6.099 4.351 26.318 1.00 88.38 99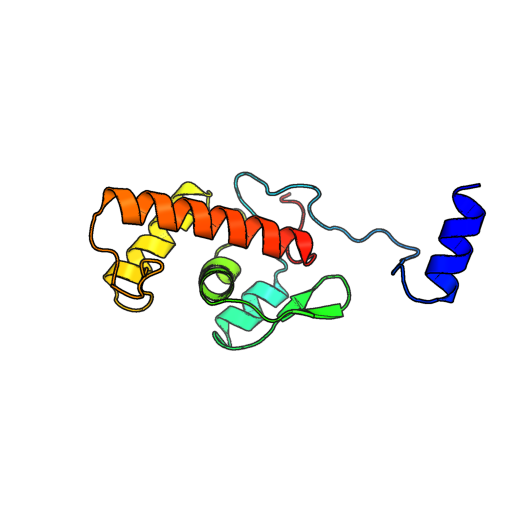 GLU A O 1
ATOM 789 N N . GLY A 1 100 ? 5.157 4.553 24.304 1.00 89.38 100 GLY A N 1
ATOM 790 C CA . GLY A 1 100 ? 4.522 3.230 24.271 1.00 89.38 100 GLY A CA 1
ATOM 791 C C . GLY A 1 100 ? 3.091 3.169 24.818 1.00 89.38 100 GLY A C 1
ATOM 792 O O . GLY A 1 100 ? 2.460 2.112 24.756 1.00 89.38 100 GLY A O 1
ATOM 793 N N . HIS A 1 101 ? 2.551 4.279 25.321 1.00 91.50 101 HIS A N 1
ATOM 794 C CA . HIS A 1 101 ? 1.170 4.360 25.806 1.00 91.50 101 HIS A CA 1
ATOM 795 C C . HIS A 1 101 ? 0.168 4.454 24.653 1.00 91.50 101 HIS A C 1
ATOM 797 O O . HIS A 1 101 ? 0.459 5.087 23.641 1.00 91.50 101 HIS A O 1
ATOM 803 N N . ARG A 1 102 ? -1.019 3.850 24.805 1.00 93.12 102 ARG A N 1
ATOM 804 C CA . ARG A 1 102 ? -2.092 3.934 23.801 1.00 93.12 102 ARG A CA 1
ATOM 805 C C . ARG A 1 102 ? -2.541 5.384 23.628 1.00 93.12 102 ARG A C 1
ATOM 807 O O . ARG A 1 102 ? -2.764 6.083 24.612 1.00 93.12 102 ARG A O 1
ATOM 814 N N . LEU A 1 103 ? -2.687 5.800 22.377 1.00 93.12 103 LEU A N 1
ATOM 815 C CA . LEU A 1 103 ? -3.266 7.083 22.010 1.00 93.12 103 LEU A CA 1
ATOM 816 C C . LEU A 1 103 ? -4.791 6.999 22.140 1.00 93.12 103 LEU A C 1
ATOM 818 O O . LEU A 1 103 ? -5.399 6.095 21.572 1.00 93.12 103 LEU A O 1
ATOM 822 N N . THR A 1 104 ? -5.405 7.905 22.897 1.00 91.75 104 THR A N 1
ATOM 823 C CA . THR A 1 104 ? -6.861 7.898 23.152 1.00 91.75 104 THR A CA 1
ATOM 824 C C . THR A 1 104 ? -7.559 9.192 22.758 1.00 91.75 104 THR A C 1
ATOM 826 O O . THR A 1 104 ? -8.783 9.207 22.642 1.00 91.75 104 THR A O 1
ATOM 829 N N . ASP A 1 105 ? -6.804 10.270 22.546 1.00 94.00 105 ASP A N 1
ATOM 830 C CA . ASP A 1 105 ? -7.359 11.540 22.097 1.00 94.00 105 ASP A CA 1
ATOM 831 C C . ASP A 1 105 ? -7.885 11.414 20.652 1.00 94.00 105 ASP A C 1
ATOM 833 O O . ASP A 1 105 ? -7.112 11.048 19.760 1.00 94.00 105 ASP A O 1
ATOM 837 N N . PRO A 1 106 ? -9.175 11.704 20.387 1.00 93.50 106 PRO A N 1
ATOM 838 C CA . PRO A 1 106 ? -9.762 11.535 19.060 1.00 93.50 106 PRO A CA 1
ATOM 839 C C . PRO A 1 106 ? -9.083 12.368 17.972 1.00 93.50 106 PRO A C 1
ATOM 841 O O . PRO A 1 106 ? -8.952 11.901 16.840 1.00 93.50 106 PRO A O 1
ATOM 844 N N . GLN A 1 107 ? -8.643 13.588 18.298 1.00 95.06 107 GLN A N 1
ATOM 845 C CA . GLN A 1 107 ? -7.973 14.448 17.327 1.00 95.06 107 GLN A CA 1
ATOM 846 C C . GLN A 1 107 ? -6.587 13.892 16.988 1.00 95.06 107 GLN A C 1
ATOM 848 O O . GLN A 1 107 ? -6.263 13.720 15.813 1.00 95.06 107 GLN A O 1
ATOM 853 N N . ALA A 1 108 ? -5.804 13.521 17.998 1.00 94.75 108 ALA A N 1
ATOM 854 C CA . ALA A 1 108 ? -4.503 12.911 17.781 1.00 94.75 108 ALA A CA 1
ATOM 855 C C . ALA A 1 108 ? -4.602 11.566 17.039 1.00 94.75 108 ALA A C 1
ATOM 857 O O . ALA A 1 108 ? -3.747 11.261 16.209 1.00 94.75 108 ALA A O 1
ATOM 858 N N . LEU A 1 109 ? -5.648 10.766 17.283 1.00 95.81 109 LEU A N 1
ATOM 859 C CA . LEU A 1 109 ? -5.918 9.539 16.524 1.00 95.81 109 LEU A CA 1
ATOM 860 C C . LEU A 1 109 ? -6.162 9.831 15.041 1.00 95.81 109 LEU A C 1
ATOM 862 O O . LEU A 1 109 ? -5.605 9.143 14.185 1.00 95.81 109 LEU A O 1
ATOM 866 N N . GLN A 1 110 ? -6.964 10.852 14.732 1.00 97.00 110 GLN A N 1
ATOM 867 C CA . GLN A 1 110 ? -7.231 11.277 13.358 1.00 97.00 110 GLN A CA 1
ATOM 868 C C . GLN A 1 110 ? -5.940 11.706 12.646 1.00 97.00 110 GLN A C 1
ATOM 870 O O . GLN A 1 110 ? -5.687 11.285 11.516 1.00 97.00 110 GLN A O 1
ATOM 875 N N . GLU A 1 111 ? -5.117 12.520 13.309 1.00 96.50 111 GLU A N 1
ATOM 876 C CA . GLU A 1 111 ? -3.838 13.002 12.780 1.00 96.50 111 GLU A CA 1
ATOM 877 C C . GLU A 1 111 ? -2.853 11.847 12.558 1.00 96.50 111 GLU A C 1
ATOM 879 O O . GLU A 1 111 ? -2.280 11.719 11.473 1.00 96.50 111 GLU A O 1
ATOM 884 N N . ALA A 1 112 ? -2.723 10.946 13.538 1.00 96.31 112 ALA A N 1
ATOM 885 C CA . ALA A 1 112 ? -1.881 9.761 13.427 1.00 96.31 112 ALA A CA 1
ATOM 886 C C . ALA A 1 112 ? -2.343 8.850 12.280 1.00 96.31 112 ALA A C 1
ATOM 888 O O . ALA A 1 112 ? -1.531 8.420 11.459 1.00 96.31 112 ALA A O 1
ATOM 889 N N . ALA A 1 113 ? -3.646 8.577 12.170 1.00 97.25 113 ALA A N 1
ATOM 890 C CA . ALA A 1 113 ? -4.189 7.772 11.081 1.00 97.25 113 ALA A CA 1
ATOM 891 C C . ALA A 1 113 ? -3.909 8.411 9.712 1.00 97.25 113 ALA A C 1
ATOM 893 O O . ALA A 1 113 ? -3.472 7.712 8.796 1.00 97.25 113 ALA A O 1
ATOM 894 N N . ALA A 1 114 ? -4.084 9.730 9.577 1.00 97.94 114 ALA A N 1
ATOM 895 C CA . ALA A 1 114 ? -3.767 10.460 8.351 1.00 97.94 114 ALA A CA 1
ATOM 896 C C . ALA A 1 114 ? -2.281 10.356 7.975 1.00 97.94 114 ALA A C 1
ATOM 898 O O . ALA A 1 114 ? -1.954 10.053 6.822 1.00 97.94 114 ALA A O 1
ATOM 899 N N . GLU A 1 115 ? -1.380 10.539 8.943 1.00 97.56 115 GLU A N 1
ATOM 900 C CA . GLU A 1 115 ? 0.061 10.406 8.730 1.00 97.56 115 GLU A CA 1
ATOM 901 C C . GLU A 1 115 ? 0.433 8.981 8.293 1.00 97.56 115 GLU A C 1
ATOM 903 O O . GLU A 1 115 ? 1.134 8.787 7.294 1.00 97.56 115 GLU A O 1
ATOM 908 N N . HIS A 1 116 ? -0.071 7.971 9.005 1.00 97.31 116 HIS A N 1
ATOM 909 C CA . HIS A 1 116 ? 0.223 6.568 8.731 1.00 97.31 116 HIS A CA 1
ATOM 910 C C . HIS A 1 116 ? -0.329 6.103 7.380 1.00 97.31 116 HIS A C 1
ATOM 912 O O . HIS A 1 116 ? 0.384 5.403 6.658 1.00 97.31 116 HIS A O 1
ATOM 918 N N . VAL A 1 117 ? -1.538 6.526 6.992 1.00 98.31 117 VAL A N 1
ATOM 919 C CA . VAL A 1 117 ? -2.087 6.260 5.651 1.00 98.31 117 VAL A CA 1
ATOM 920 C C . VAL A 1 117 ? -1.212 6.907 4.580 1.00 98.31 117 VAL A C 1
ATOM 922 O O . VAL A 1 117 ? -0.803 6.233 3.635 1.00 98.31 117 VAL A O 1
ATOM 925 N N . GLY A 1 118 ? -0.848 8.182 4.743 1.00 98.00 118 GLY A N 1
ATOM 926 C CA . GLY A 1 118 ? 0.012 8.877 3.784 1.00 98.00 118 GLY A CA 1
ATOM 927 C C . GLY A 1 118 ? 1.398 8.234 3.647 1.00 98.00 118 GLY A C 1
ATOM 928 O O . GLY A 1 118 ? 1.916 8.093 2.536 1.00 98.00 118 GLY A O 1
ATOM 929 N N . ASN A 1 119 ? 1.997 7.810 4.763 1.00 98.00 119 ASN A N 1
ATOM 930 C CA . ASN A 1 119 ? 3.271 7.089 4.781 1.00 98.00 119 ASN A CA 1
ATOM 931 C C . ASN A 1 119 ? 3.153 5.723 4.083 1.00 98.00 119 ASN A C 1
ATOM 933 O O . ASN A 1 119 ? 4.002 5.399 3.252 1.00 98.00 119 ASN A O 1
ATOM 937 N N . ALA A 1 120 ? 2.093 4.959 4.361 1.00 98.12 120 ALA A N 1
ATOM 938 C CA . ALA A 1 120 ? 1.851 3.656 3.744 1.00 98.12 120 ALA A CA 1
ATOM 939 C C . ALA A 1 120 ? 1.650 3.770 2.226 1.00 98.12 120 ALA A C 1
ATOM 941 O O . ALA A 1 120 ? 2.295 3.050 1.470 1.00 98.12 120 ALA A O 1
ATOM 942 N N . LEU A 1 121 ? 0.838 4.719 1.748 1.00 98.25 121 LEU A N 1
ATOM 943 C CA . LEU A 1 121 ? 0.637 4.929 0.308 1.00 98.25 121 LEU A CA 1
ATOM 944 C C . LEU A 1 121 ? 1.946 5.304 -0.403 1.00 98.25 121 LEU A C 1
ATOM 946 O O . LEU A 1 121 ? 2.256 4.766 -1.469 1.00 98.25 121 LEU A O 1
ATOM 950 N N . ARG A 1 122 ? 2.765 6.169 0.211 1.00 98.06 122 ARG A N 1
ATOM 951 C CA . ARG A 1 122 ? 4.101 6.507 -0.305 1.00 98.06 122 ARG A CA 1
ATOM 952 C C . ARG A 1 122 ? 5.026 5.291 -0.349 1.00 98.06 122 ARG A C 1
ATOM 954 O O . ARG A 1 122 ? 5.724 5.108 -1.347 1.00 98.06 122 ARG A O 1
ATOM 961 N N . ALA A 1 123 ? 5.021 4.460 0.692 1.00 97.94 123 ALA A N 1
ATOM 962 C CA . ALA A 1 123 ? 5.827 3.245 0.755 1.00 97.94 123 ALA A CA 1
ATOM 963 C C . ALA A 1 123 ? 5.393 2.212 -0.296 1.00 97.94 123 ALA A C 1
ATOM 965 O O . ALA A 1 123 ? 6.241 1.673 -1.007 1.00 97.94 123 ALA A O 1
ATOM 966 N N . LEU A 1 124 ? 4.089 1.986 -0.471 1.00 98.00 124 LEU A N 1
ATOM 967 C CA . LEU A 1 124 ? 3.549 1.089 -1.498 1.00 98.00 124 LEU A CA 1
ATOM 968 C C . LEU A 1 124 ? 3.903 1.571 -2.913 1.00 98.00 124 LEU A C 1
ATOM 970 O O . LEU A 1 124 ? 4.332 0.771 -3.749 1.00 98.00 124 LEU A O 1
ATOM 974 N N . ARG A 1 125 ? 3.819 2.884 -3.173 1.00 97.56 125 ARG A N 1
ATOM 975 C CA . ARG A 1 125 ? 4.273 3.480 -4.442 1.00 97.56 125 ARG A CA 1
ATOM 976 C C . ARG A 1 125 ? 5.768 3.260 -4.659 1.00 97.56 125 ARG A C 1
ATOM 978 O O . ARG A 1 125 ? 6.185 2.852 -5.738 1.00 97.56 125 ARG A O 1
ATOM 985 N N . TYR A 1 126 ? 6.586 3.541 -3.643 1.00 96.19 126 TYR A N 1
ATOM 986 C CA . TYR A 1 126 ? 8.040 3.376 -3.712 1.00 96.19 126 TYR A CA 1
ATOM 987 C C . TYR A 1 126 ? 8.445 1.919 -3.973 1.00 96.19 126 TYR A C 1
ATOM 989 O O . TYR A 1 126 ? 9.378 1.668 -4.729 1.00 96.19 126 TYR A O 1
ATOM 997 N N . ASN A 1 127 ? 7.692 0.964 -3.425 1.00 96.94 127 ASN A N 1
ATOM 998 C CA . ASN A 1 127 ? 7.897 -0.465 -3.640 1.00 96.94 127 ASN A CA 1
ATOM 999 C C . ASN A 1 127 ? 7.264 -1.001 -4.934 1.00 96.94 127 ASN A C 1
ATOM 1001 O O . ASN A 1 127 ? 7.222 -2.216 -5.103 1.00 96.94 127 ASN A O 1
ATOM 1005 N N . ALA A 1 128 ? 6.800 -0.144 -5.854 1.00 97.12 128 ALA A N 1
ATOM 1006 C CA . ALA A 1 128 ? 6.202 -0.542 -7.133 1.00 97.12 128 ALA A CA 1
ATOM 1007 C C . ALA A 1 128 ? 4.980 -1.474 -6.990 1.00 97.12 128 ALA A C 1
ATOM 1009 O O . ALA A 1 128 ? 4.809 -2.412 -7.773 1.00 97.12 128 ALA A O 1
ATOM 1010 N N . LEU A 1 129 ? 4.154 -1.227 -5.965 1.00 98.00 129 LEU A N 1
ATOM 1011 C CA . LEU A 1 129 ? 2.886 -1.930 -5.728 1.00 98.00 129 LEU A CA 1
ATOM 1012 C C . LEU A 1 129 ? 1.662 -1.154 -6.226 1.00 98.00 129 LEU A C 1
ATOM 1014 O O . LEU A 1 129 ? 0.585 -1.740 -6.325 1.00 98.00 129 LEU A O 1
ATOM 1018 N N . LEU A 1 130 ? 1.819 0.138 -6.532 1.00 98.25 130 LEU A N 1
ATOM 1019 C CA . LEU A 1 130 ? 0.761 0.981 -7.088 1.00 98.25 130 LEU A CA 1
ATOM 1020 C C . LEU A 1 130 ? 0.931 1.144 -8.598 1.00 98.25 130 LEU A C 1
ATOM 1022 O O . LEU A 1 130 ? 2.052 1.310 -9.086 1.00 98.25 130 LEU A O 1
ATOM 1026 N N . ILE A 1 131 ? -0.193 1.135 -9.305 1.00 97.50 131 ILE A N 1
ATOM 1027 C CA . ILE A 1 131 ? -0.294 1.297 -10.759 1.00 97.50 131 ILE A CA 1
ATOM 1028 C C . ILE A 1 131 ? -1.208 2.478 -11.085 1.00 97.50 131 ILE A C 1
ATOM 1030 O O . ILE A 1 131 ? -1.909 2.981 -10.204 1.00 97.50 131 ILE A O 1
ATOM 1034 N N . ASN A 1 132 ? -1.180 2.947 -12.331 1.00 92.94 132 ASN A N 1
ATOM 1035 C CA . ASN A 1 132 ? -2.059 4.037 -12.736 1.00 92.94 132 ASN A CA 1
ATOM 1036 C C . ASN A 1 132 ? -3.533 3.579 -12.699 1.00 92.94 132 ASN A C 1
ATOM 1038 O O . ASN A 1 132 ? -3.843 2.529 -13.272 1.00 92.94 132 ASN A O 1
ATOM 1042 N N . PRO A 1 133 ? -4.426 4.344 -12.043 1.00 84.88 133 PRO A N 1
ATOM 1043 C CA . PRO A 1 133 ? -5.863 4.205 -12.246 1.00 84.88 133 PRO A CA 1
ATOM 1044 C C . PRO A 1 133 ? -6.213 4.490 -13.716 1.00 84.88 133 PRO A C 1
ATOM 1046 O O . PRO A 1 133 ? -5.432 5.145 -14.418 1.00 84.88 133 PRO A O 1
ATOM 1049 N N . ARG A 1 134 ? -7.322 3.936 -14.206 1.00 75.75 134 ARG A N 1
ATOM 1050 C CA . ARG A 1 134 ? -7.679 3.972 -15.634 1.00 75.75 134 ARG A CA 1
ATOM 1051 C C . ARG A 1 134 ? -8.491 5.198 -16.026 1.00 75.75 134 ARG A C 1
ATOM 1053 O O . ARG A 1 134 ? -9.333 5.652 -15.230 1.00 75.75 134 ARG A O 1
#

Radius of gyration: 17.55 Å; chains: 1; bounding box: 44×29×47 Å

Sequence (134 aa):
MITQLMEVLVIRGAVNFRVQALDVAPAVAEQPLALAFARADLTLAPNADTTNLWHQGVRLNIIEKILLPKLDENHTQEQLIAHILQKEQQNTLEFKHKEGHRLTDPQALQEAAAEHVGNALRALRYNALLINPR

Organism: NCBI:txid279058